Protein AF-A0A944NAM5-F1 (afdb_monomer)

Sequence (110 aa):
MSTLQQSLLKRYHSLFGDKTYRQIAHDSGIQLSRVYRIFNGSEMKIGEYQSLLEQMNGKSRDQVRVISLTLQCMTQLSQKGQVELERLLQRRVYLSQLQYQAGSSLVASS

Radius of gyration: 18.78 Å; Cα contacts (8 Å, |Δi|>4): 44; chains: 1; bounding box: 45×27×46 Å

pLDDT: mean 86.09, std 13.39, range [36.19, 96.88]

Foldseek 3Di:
DDPVLVVLVVLLCVLPPPDDLVRVCVQLVNDSVVSVVSVVPDDDDPSSSVSSVVVSVVSVVVVVVVVVVLVVCVVPPDPVSNVVVVVVVVVVVVVVVVVVVVVVVVVVVD

Mean predicted aligned error: 10.55 Å

Structure (mmCIF, N/CA/C/O backbone):
data_AF-A0A944NAM5-F1
#
_entry.id   AF-A0A944NAM5-F1
#
loop_
_atom_site.group_PDB
_atom_site.id
_atom_site.type_symbol
_atom_site.label_atom_id
_atom_site.label_alt_id
_atom_site.label_comp_id
_atom_site.label_asym_id
_atom_site.label_entity_id
_atom_site.label_seq_id
_atom_site.pdbx_PDB_ins_code
_atom_site.Cartn_x
_atom_site.Cartn_y
_atom_site.Cartn_z
_atom_site.occupancy
_atom_site.B_iso_or_equiv
_atom_site.auth_seq_id
_atom_site.auth_comp_id
_atom_site.auth_asym_id
_atom_site.auth_atom_id
_atom_site.pdbx_PDB_model_num
ATOM 1 N N . MET A 1 1 ? -6.836 12.277 20.733 1.00 77.38 1 MET A N 1
ATOM 2 C CA . MET A 1 1 ? -6.130 11.525 19.676 1.00 77.38 1 MET A CA 1
ATOM 3 C C . MET A 1 1 ? -4.631 11.719 19.830 1.00 77.38 1 MET A C 1
ATOM 5 O O . MET A 1 1 ? -4.174 12.853 19.721 1.00 77.38 1 MET A O 1
ATOM 9 N N . SER A 1 2 ? -3.886 10.643 20.092 1.00 86.69 2 SER A N 1
ATOM 10 C CA . SER A 1 2 ? -2.424 10.682 20.253 1.00 86.69 2 SER A CA 1
ATOM 11 C C . SER A 1 2 ? -1.668 11.123 18.986 1.00 86.69 2 SER A C 1
ATOM 13 O O . SER A 1 2 ? -2.144 10.949 17.860 1.00 86.69 2 SER A O 1
ATOM 15 N N . THR A 1 3 ? -0.459 11.669 19.161 1.00 89.00 3 THR A N 1
ATOM 16 C CA . THR A 1 3 ? 0.448 12.062 18.062 1.00 89.00 3 THR A CA 1
ATOM 17 C C . THR A 1 3 ? 0.818 10.875 17.172 1.00 89.00 3 THR A C 1
ATOM 19 O O . THR A 1 3 ? 0.845 11.000 15.949 1.00 89.00 3 THR A O 1
ATOM 22 N N . LEU A 1 4 ? 1.016 9.697 17.770 1.00 88.56 4 LEU A N 1
ATOM 23 C CA . LEU A 1 4 ? 1.275 8.453 17.047 1.00 88.56 4 LEU A CA 1
ATOM 24 C C . LEU A 1 4 ? 0.111 8.087 16.111 1.00 88.56 4 LEU A C 1
ATOM 26 O O . LEU A 1 4 ? 0.340 7.697 14.966 1.00 88.56 4 LEU A O 1
ATOM 30 N N . GLN A 1 5 ? -1.135 8.277 16.563 1.00 92.25 5 GLN A N 1
ATOM 31 C CA . GLN A 1 5 ? -2.326 7.894 15.796 1.00 92.25 5 GLN A CA 1
ATOM 32 C C . GLN A 1 5 ? -2.503 8.817 14.604 1.00 92.25 5 GLN A C 1
ATOM 34 O O . GLN A 1 5 ? -2.791 8.364 13.499 1.00 92.25 5 GLN A O 1
ATOM 39 N N . GLN A 1 6 ? -2.274 10.109 14.819 1.00 91.94 6 GLN A N 1
ATOM 40 C CA . GLN A 1 6 ? -2.288 11.095 13.748 1.00 91.94 6 GLN A CA 1
ATOM 41 C C . GLN A 1 6 ? -1.248 10.761 12.674 1.00 91.94 6 GLN A C 1
ATOM 43 O O . GLN A 1 6 ? -1.574 10.763 11.489 1.00 91.94 6 GLN A O 1
ATOM 48 N N . SER A 1 7 ? -0.018 10.427 13.074 1.00 91.94 7 SER A N 1
ATOM 49 C CA . SER A 1 7 ? 1.041 10.031 12.139 1.00 91.94 7 SER A CA 1
ATOM 50 C C . SER A 1 7 ? 0.697 8.750 11.378 1.00 91.94 7 SER A C 1
ATOM 52 O O . SER A 1 7 ? 0.918 8.681 10.168 1.00 91.94 7 SER A O 1
ATOM 54 N N . LEU A 1 8 ? 0.107 7.759 12.053 1.00 92.19 8 LEU A N 1
ATOM 55 C CA . LEU A 1 8 ? -0.341 6.522 11.419 1.00 92.19 8 LEU A CA 1
ATOM 56 C C . LEU A 1 8 ? -1.421 6.786 10.361 1.00 92.19 8 LEU A C 1
ATOM 58 O O . LEU A 1 8 ? -1.272 6.345 9.225 1.00 92.19 8 LEU A O 1
ATOM 62 N N . LEU A 1 9 ? -2.479 7.526 10.705 1.00 92.44 9 LEU A N 1
ATOM 63 C CA . LEU A 1 9 ? -3.581 7.814 9.781 1.00 92.44 9 LEU A CA 1
ATOM 64 C C . LEU A 1 9 ? -3.121 8.663 8.588 1.00 92.44 9 LEU A C 1
ATOM 66 O O . LEU A 1 9 ? -3.521 8.393 7.457 1.00 92.44 9 LEU A O 1
ATOM 70 N N . LYS A 1 10 ? -2.216 9.629 8.805 1.00 91.00 10 LYS A N 1
ATOM 71 C CA . LYS A 1 10 ? -1.587 10.395 7.715 1.00 91.00 10 LYS A CA 1
ATOM 72 C C . LYS A 1 10 ? -0.812 9.489 6.758 1.00 91.00 10 LYS A C 1
ATOM 74 O O . LYS A 1 10 ? -0.963 9.607 5.545 1.00 91.00 10 LYS A O 1
ATOM 79 N N . ARG A 1 11 ? -0.009 8.565 7.294 1.00 89.75 11 ARG A N 1
ATOM 80 C CA . ARG A 1 11 ? 0.737 7.589 6.484 1.00 89.75 11 ARG A CA 1
ATOM 81 C C . ARG A 1 11 ? -0.194 6.611 5.765 1.00 89.75 11 ARG A C 1
ATOM 83 O O . ARG A 1 11 ? 0.067 6.245 4.624 1.00 89.75 11 ARG A O 1
ATOM 90 N N . TYR A 1 12 ? -1.287 6.204 6.404 1.00 90.81 12 TYR A N 1
ATOM 91 C CA . TYR A 1 12 ? -2.292 5.358 5.772 1.00 90.81 12 TYR A CA 1
ATOM 92 C C . TYR A 1 12 ? -2.917 6.069 4.563 1.00 90.81 12 TYR A C 1
ATOM 94 O O . TYR A 1 12 ? -2.948 5.502 3.472 1.00 90.81 12 TYR A O 1
ATOM 102 N N . HIS A 1 13 ? -3.322 7.334 4.717 1.00 88.62 13 HIS A N 1
ATOM 103 C CA . HIS A 1 13 ? -3.844 8.139 3.610 1.00 88.62 13 HIS A CA 1
ATOM 104 C C . HIS A 1 13 ? -2.831 8.327 2.476 1.00 88.62 13 HIS A C 1
ATOM 106 O O . HIS A 1 13 ? -3.200 8.176 1.3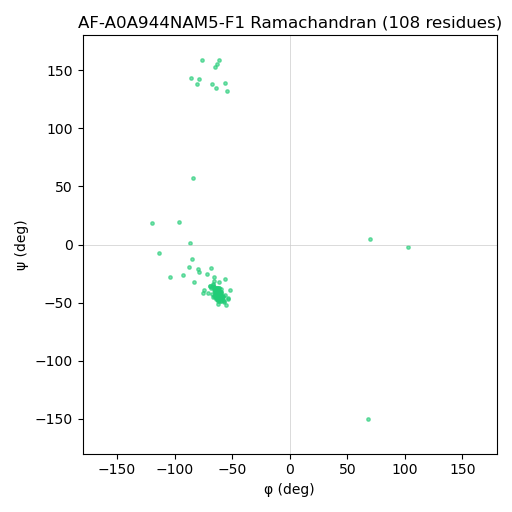16 1.00 88.62 13 HIS A O 1
ATOM 112 N N . SER A 1 14 ? -1.550 8.578 2.769 1.00 85.06 14 SER A N 1
ATOM 113 C CA . SER A 1 14 ? -0.547 8.724 1.702 1.00 85.06 14 SER A CA 1
ATOM 114 C C . SER A 1 14 ? -0.304 7.428 0.920 1.00 85.06 14 SER A C 1
ATOM 116 O O . SER A 1 14 ? -0.029 7.471 -0.276 1.00 85.06 14 SER A O 1
ATOM 118 N N . LEU A 1 15 ? -0.431 6.265 1.568 1.00 82.75 15 LEU A N 1
ATOM 119 C CA . LEU A 1 15 ? -0.231 4.962 0.930 1.00 82.75 15 LEU A CA 1
ATOM 120 C C . LEU A 1 15 ? -1.465 4.452 0.180 1.00 82.75 15 LEU A C 1
ATOM 122 O O . LEU A 1 15 ? -1.317 3.721 -0.805 1.00 82.75 15 LEU A O 1
ATOM 126 N N . PHE A 1 16 ? -2.672 4.766 0.648 1.00 83.00 16 PHE A N 1
ATOM 127 C CA . PHE A 1 16 ? -3.916 4.197 0.121 1.00 83.00 16 PHE A CA 1
ATOM 128 C C . PHE A 1 16 ? -4.836 5.204 -0.580 1.00 83.00 16 PHE A C 1
ATOM 130 O O . PHE A 1 16 ? -5.786 4.761 -1.221 1.00 83.00 16 PHE A O 1
ATOM 137 N N . GLY A 1 17 ? -4.530 6.502 -0.534 1.00 82.12 17 GLY A N 1
ATOM 138 C CA . GLY A 1 17 ? -5.339 7.563 -1.134 1.00 82.12 17 GLY A CA 1
ATOM 139 C C . GLY A 1 17 ? -6.686 7.749 -0.431 1.00 82.12 17 GLY A C 1
ATOM 140 O O . GLY A 1 17 ? -6.832 7.461 0.763 1.00 82.12 17 GLY A O 1
ATOM 141 N N . ASP A 1 18 ? -7.684 8.191 -1.195 1.00 83.56 18 ASP A N 1
ATOM 142 C CA . ASP A 1 18 ? -9.041 8.481 -0.716 1.00 83.56 18 ASP A CA 1
ATOM 143 C C . ASP A 1 18 ? -9.920 7.225 -0.670 1.00 83.56 18 ASP A C 1
ATOM 145 O O . ASP A 1 18 ? -10.980 7.136 -1.294 1.00 83.56 18 ASP A O 1
ATOM 149 N N . LYS A 1 19 ? -9.479 6.209 0.079 1.00 87.44 19 LYS A N 1
ATOM 150 C CA . LYS A 1 19 ? -10.349 5.068 0.375 1.00 87.44 19 LYS A CA 1
ATOM 151 C C . LYS A 1 19 ? -11.547 5.525 1.199 1.00 87.44 19 LYS A C 1
ATOM 153 O O . LYS A 1 19 ? -11.412 6.203 2.216 1.00 87.44 19 LYS A O 1
ATOM 158 N N . THR A 1 20 ? -12.725 5.058 0.808 1.00 92.50 20 THR A N 1
ATOM 159 C CA . THR A 1 20 ? -13.940 5.225 1.608 1.00 92.50 20 THR A CA 1
ATOM 160 C C . THR A 1 20 ? -13.815 4.469 2.931 1.00 92.50 20 THR A C 1
ATOM 162 O O . THR A 1 20 ? -13.172 3.418 3.005 1.00 92.50 20 THR A O 1
ATOM 165 N N . TYR A 1 21 ? -14.514 4.922 3.976 1.00 93.50 21 TYR A N 1
ATOM 166 C CA . TYR A 1 21 ? -14.544 4.199 5.254 1.00 93.50 21 TYR A CA 1
ATOM 167 C C . TYR A 1 21 ? -15.020 2.748 5.110 1.00 93.50 21 TYR A C 1
ATOM 169 O O . TYR A 1 21 ? -14.574 1.883 5.859 1.00 93.50 21 TYR A O 1
ATOM 177 N N . ARG A 1 22 ? -15.881 2.461 4.121 1.00 93.50 22 ARG A N 1
ATOM 178 C CA . ARG A 1 22 ? -16.332 1.099 3.803 1.00 93.50 22 ARG A CA 1
ATOM 179 C C . ARG A 1 22 ? -15.188 0.218 3.306 1.00 93.50 22 ARG A C 1
ATOM 181 O O . ARG A 1 22 ? -15.065 -0.909 3.771 1.00 93.50 22 ARG A O 1
ATOM 188 N N . GLN A 1 23 ? -14.356 0.731 2.403 1.00 92.12 23 GLN A N 1
ATOM 189 C CA . GLN A 1 23 ? -13.177 0.010 1.911 1.00 92.12 23 GLN A CA 1
ATOM 190 C C . GLN A 1 23 ? -12.169 -0.215 3.038 1.00 92.12 23 GLN A C 1
ATOM 192 O O . GLN A 1 23 ? -11.676 -1.321 3.208 1.00 92.12 23 GLN A O 1
ATOM 197 N N . ILE A 1 24 ? -11.925 0.803 3.864 1.00 92.88 24 ILE A N 1
ATOM 198 C CA . ILE A 1 24 ? -11.006 0.686 5.003 1.00 92.88 24 ILE A CA 1
ATOM 199 C C . ILE A 1 24 ? -11.506 -0.369 5.995 1.00 92.88 24 ILE A C 1
ATOM 201 O O . ILE A 1 24 ? -10.722 -1.192 6.455 1.00 92.88 24 ILE A O 1
ATOM 205 N N . ALA A 1 25 ? -12.803 -0.380 6.306 1.00 95.00 25 ALA A N 1
ATOM 206 C CA .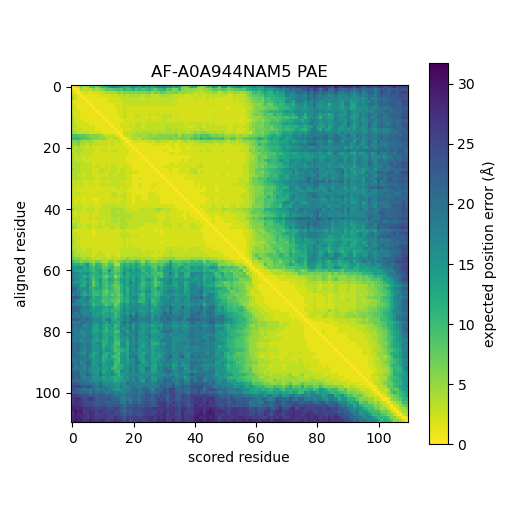 ALA A 1 25 ? -13.413 -1.365 7.198 1.00 95.00 25 ALA A CA 1
ATOM 207 C C . ALA A 1 25 ? -13.294 -2.796 6.661 1.00 95.00 25 ALA A C 1
ATOM 209 O O . ALA A 1 25 ? -12.908 -3.702 7.394 1.00 95.00 25 ALA A O 1
ATOM 210 N N . HIS A 1 26 ? -13.577 -2.978 5.370 1.00 93.69 26 HIS A N 1
ATOM 211 C CA . HIS A 1 26 ? -13.418 -4.258 4.691 1.00 93.69 26 HIS A CA 1
ATOM 212 C C . HIS A 1 26 ? -11.966 -4.751 4.754 1.00 93.69 26 HIS A C 1
ATOM 214 O O . HIS A 1 26 ? -11.713 -5.887 5.141 1.00 93.69 26 HIS A O 1
ATOM 220 N N . ASP A 1 27 ? -11.013 -3.881 4.427 1.00 89.19 27 ASP A N 1
ATOM 221 C CA . ASP A 1 27 ? -9.613 -4.269 4.288 1.00 89.19 27 ASP A CA 1
ATOM 222 C C . ASP A 1 27 ? -8.940 -4.499 5.650 1.00 89.19 27 ASP A C 1
ATOM 224 O O . ASP A 1 27 ? -8.149 -5.426 5.804 1.00 89.19 27 ASP A O 1
ATOM 228 N N . SER A 1 28 ? -9.253 -3.669 6.648 1.00 90.19 28 SER A N 1
ATOM 229 C CA . SER A 1 28 ? -8.666 -3.758 7.994 1.00 90.19 28 SER A CA 1
ATOM 230 C C . SER A 1 28 ? -9.376 -4.748 8.923 1.00 90.19 28 SER A C 1
ATOM 232 O O . SER A 1 28 ? -8.867 -5.024 10.005 1.00 90.19 28 SER A O 1
ATOM 234 N N . GLY A 1 29 ? -10.567 -5.236 8.558 1.00 92.62 29 GLY A N 1
ATOM 235 C CA . GLY A 1 29 ? -11.420 -6.037 9.444 1.00 92.62 29 GLY A CA 1
ATOM 236 C C . GLY A 1 29 ? -12.039 -5.246 10.608 1.00 92.62 29 GLY A C 1
ATOM 237 O O . GLY A 1 29 ? -12.707 -5.822 11.467 1.00 92.62 29 GLY A O 1
ATOM 238 N N . ILE A 1 30 ? -11.842 -3.925 10.655 1.00 95.19 30 ILE A N 1
ATOM 239 C CA . ILE A 1 30 ? -12.431 -3.043 11.666 1.00 95.19 30 ILE A CA 1
ATOM 240 C C . ILE A 1 30 ? -13.878 -2.730 11.266 1.00 95.19 30 ILE A C 1
ATOM 242 O O . ILE A 1 30 ? -14.169 -2.419 10.115 1.00 95.19 30 ILE A O 1
ATOM 246 N N . GLN A 1 31 ? -14.808 -2.742 12.223 1.00 96.88 31 GLN A N 1
ATOM 247 C CA . GLN A 1 31 ? -16.204 -2.371 11.959 1.00 96.88 31 GLN A CA 1
ATOM 248 C C . GLN A 1 31 ? -16.323 -0.956 11.363 1.00 96.88 31 GLN A C 1
ATOM 250 O O . GLN A 1 31 ? -15.687 -0.017 11.838 1.00 96.88 31 GLN A O 1
ATOM 255 N N . LEU A 1 32 ? -17.208 -0.766 10.379 1.00 96.69 32 LEU A N 1
ATOM 256 C CA . LEU A 1 3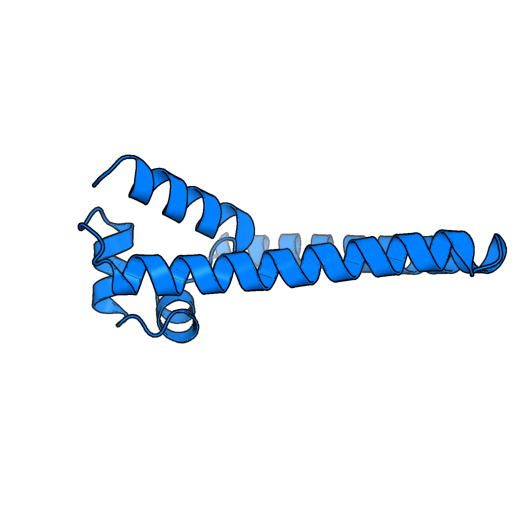2 ? -17.379 0.509 9.663 1.00 96.69 32 LEU A CA 1
ATOM 257 C C . LEU A 1 32 ? -17.623 1.713 10.584 1.00 96.69 32 LEU A C 1
ATOM 259 O O . LEU A 1 32 ? -16.978 2.751 10.449 1.00 96.69 32 LEU A O 1
ATOM 263 N N . SER A 1 33 ? -18.531 1.570 11.550 1.00 96.62 33 SER A N 1
ATOM 264 C CA . SER A 1 33 ? -18.824 2.621 12.532 1.00 96.62 33 SER A CA 1
ATOM 265 C C . SER A 1 33 ? -17.598 2.968 13.379 1.00 96.62 33 SER A C 1
ATOM 267 O O . SER A 1 33 ? -17.408 4.120 13.774 1.00 96.62 33 SER A O 1
ATOM 269 N N . ARG A 1 34 ? -16.737 1.980 13.636 1.00 96.81 34 ARG A N 1
ATOM 270 C CA . ARG A 1 34 ? -15.502 2.156 14.387 1.00 96.81 34 ARG A CA 1
ATOM 271 C C . ARG A 1 34 ? -14.430 2.851 13.554 1.00 96.81 34 ARG A C 1
ATOM 273 O O . ARG A 1 34 ? -13.824 3.787 14.066 1.00 96.81 34 ARG A O 1
ATOM 280 N N . VAL A 1 35 ? -14.277 2.489 12.279 1.00 95.81 35 VAL A N 1
ATOM 281 C CA . VAL A 1 35 ? -13.428 3.219 11.321 1.00 95.81 35 VAL A CA 1
ATOM 282 C C . VAL A 1 35 ? -13.838 4.688 11.263 1.00 95.81 35 VAL A C 1
ATOM 284 O O . VAL A 1 35 ? -13.008 5.559 11.501 1.00 95.81 35 VAL A O 1
ATOM 287 N N . TYR A 1 36 ? -15.126 4.977 11.059 1.00 96.00 36 TYR A N 1
ATOM 288 C CA . TYR A 1 36 ? -15.627 6.354 11.042 1.00 96.00 36 TYR A CA 1
ATOM 289 C C . TYR A 1 36 ? -15.235 7.130 12.310 1.00 96.00 36 TYR A C 1
ATOM 291 O O . TYR A 1 36 ? -14.748 8.254 12.237 1.00 96.00 36 TYR A O 1
ATOM 299 N N . ARG A 1 37 ? -15.397 6.525 13.491 1.00 96.00 37 ARG A N 1
ATOM 300 C CA . ARG A 1 37 ? -15.037 7.151 14.773 1.00 96.00 37 ARG A CA 1
ATOM 301 C C . ARG A 1 37 ? -13.536 7.416 14.907 1.00 96.00 37 ARG A C 1
ATOM 303 O O . ARG A 1 37 ? -13.161 8.476 15.401 1.00 96.00 37 ARG A O 1
ATOM 310 N N . ILE A 1 38 ? -12.691 6.476 14.482 1.00 95.38 38 ILE A N 1
ATOM 311 C CA . ILE A 1 38 ? -11.224 6.597 14.524 1.00 95.38 38 ILE A CA 1
ATOM 312 C C . ILE A 1 38 ? -10.751 7.761 13.651 1.00 95.38 38 ILE A C 1
ATOM 314 O O . ILE A 1 38 ? -9.987 8.606 14.116 1.00 95.38 38 ILE A O 1
ATOM 318 N N . PHE A 1 39 ? -11.245 7.834 12.412 1.00 92.38 39 PHE A N 1
ATOM 319 C CA . PHE A 1 39 ? -10.889 8.906 11.479 1.00 92.38 39 PHE A CA 1
ATOM 320 C C . PHE A 1 39 ? -11.439 10.273 11.920 1.00 92.38 39 PHE A C 1
ATOM 322 O O . PHE A 1 39 ? -10.874 11.297 11.552 1.00 92.38 39 PHE A O 1
ATOM 329 N N . ASN A 1 40 ? -12.458 10.289 12.785 1.00 93.56 40 ASN A N 1
ATOM 330 C CA . ASN A 1 40 ? -12.996 11.490 13.430 1.00 93.56 40 ASN A CA 1
ATOM 331 C C . ASN A 1 40 ? -12.440 11.754 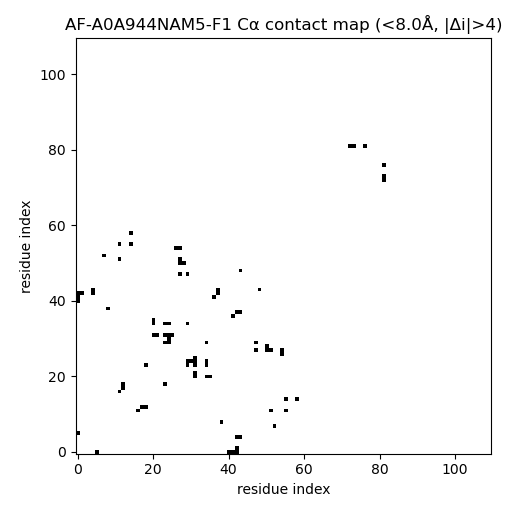14.844 1.00 93.56 40 ASN A C 1
ATOM 333 O O . ASN A 1 40 ? -13.050 12.480 15.625 1.00 93.56 40 ASN A O 1
ATOM 337 N N . GLY A 1 41 ? -11.293 11.176 15.207 1.00 91.75 41 GLY A N 1
ATOM 338 C CA . GLY A 1 41 ? -10.572 11.575 16.422 1.00 91.75 41 GLY A CA 1
ATOM 339 C C . GLY A 1 41 ? -10.708 10.647 17.627 1.00 91.75 41 GLY A C 1
ATOM 340 O O . GLY A 1 41 ? -10.076 10.901 18.657 1.00 91.75 41 GLY A O 1
ATOM 341 N N . SER A 1 42 ? -11.487 9.566 17.525 1.00 95.50 42 SER A N 1
ATOM 342 C CA . SER A 1 42 ? -11.574 8.575 18.605 1.00 95.50 42 SER A CA 1
ATOM 343 C C . SER A 1 42 ? -10.255 7.825 18.767 1.00 95.50 42 SER A C 1
ATOM 345 O O . SER A 1 42 ? -9.656 7.405 17.781 1.00 95.50 42 SER A O 1
ATOM 347 N N . GLU A 1 43 ? -9.837 7.600 20.011 1.00 95.44 43 GLU A N 1
ATOM 348 C CA . GLU A 1 43 ? -8.665 6.779 20.345 1.00 95.44 43 GLU A CA 1
ATOM 349 C C . GLU A 1 43 ? -8.773 5.378 19.726 1.00 95.44 43 GLU A C 1
ATOM 351 O O . GLU A 1 43 ? -9.816 4.725 19.851 1.00 95.44 43 GLU A O 1
ATOM 356 N N . MET A 1 44 ? -7.703 4.921 19.072 1.00 94.44 44 MET A N 1
ATOM 357 C CA . MET A 1 44 ? -7.581 3.554 18.560 1.00 94.44 44 MET A CA 1
ATOM 358 C C . MET A 1 44 ? -7.217 2.566 19.668 1.00 94.44 44 MET A C 1
ATOM 360 O O . MET A 1 44 ? -6.387 2.839 20.531 1.00 94.44 44 MET A O 1
ATOM 364 N N . LYS A 1 45 ? -7.791 1.366 19.590 1.00 94.94 45 LYS A N 1
ATOM 365 C CA . LYS A 1 45 ? -7.338 0.200 20.352 1.00 94.94 45 LYS A CA 1
ATOM 366 C C . LYS A 1 45 ? -6.070 -0.368 19.715 1.00 94.94 45 LYS A C 1
ATOM 368 O O . LYS A 1 45 ? -5.838 -0.207 18.519 1.00 94.94 45 LYS A O 1
ATOM 373 N N . ILE A 1 46 ? -5.295 -1.117 20.495 1.00 92.56 46 ILE A N 1
ATOM 374 C CA . ILE A 1 46 ? -4.052 -1.754 20.027 1.00 92.56 46 ILE A CA 1
ATOM 375 C C . ILE A 1 46 ? -4.299 -2.650 18.802 1.00 92.56 46 ILE A C 1
ATOM 377 O O . ILE A 1 46 ? -3.562 -2.550 17.826 1.00 92.56 46 ILE A O 1
ATOM 381 N N . GLY A 1 47 ? -5.367 -3.455 18.809 1.00 93.62 47 GLY A N 1
ATOM 382 C CA . GLY A 1 47 ? -5.709 -4.310 17.665 1.00 93.62 47 GLY A CA 1
ATOM 383 C C . GLY A 1 47 ? -6.020 -3.518 16.390 1.00 93.62 47 GLY A C 1
ATOM 384 O O . GLY A 1 47 ? -5.560 -3.877 15.317 1.00 93.62 47 GLY A O 1
ATOM 385 N N . GLU A 1 48 ? -6.713 -2.382 16.508 1.00 94.38 48 GLU A N 1
ATOM 386 C CA . GLU A 1 48 ? -7.025 -1.502 15.366 1.00 94.38 48 GLU A CA 1
ATOM 387 C C . GLU A 1 48 ? -5.746 -0.887 14.780 1.00 94.38 48 GLU A C 1
ATOM 389 O O . GLU A 1 48 ? -5.575 -0.804 13.564 1.00 94.38 48 GLU A O 1
ATOM 394 N N . TYR A 1 49 ? -4.815 -0.515 15.658 1.00 94.19 49 TYR 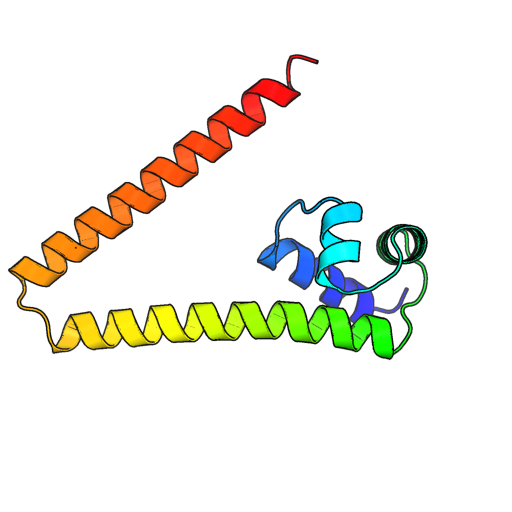A N 1
ATOM 395 C CA . TYR A 1 49 ? -3.484 -0.052 15.284 1.00 94.19 49 TYR A CA 1
ATOM 396 C C . TYR A 1 49 ? -2.694 -1.103 14.507 1.00 94.19 49 TYR A C 1
ATOM 398 O O . TYR A 1 49 ? -2.110 -0.795 13.467 1.00 94.19 49 TYR A O 1
ATOM 406 N N . GLN A 1 50 ? -2.667 -2.334 15.020 1.00 91.50 50 GLN A N 1
ATOM 407 C CA . GLN A 1 50 ? -1.950 -3.449 14.407 1.00 91.50 50 GLN A CA 1
ATOM 408 C C . GLN A 1 50 ? -2.526 -3.781 13.031 1.00 91.50 50 GLN A C 1
ATOM 410 O O . GLN A 1 50 ? -1.766 -3.830 12.067 1.00 91.50 50 GLN A O 1
ATOM 415 N N . SER A 1 51 ? -3.852 -3.880 12.902 1.00 92.38 51 SER A N 1
ATOM 416 C CA . SER A 1 51 ? -4.502 -4.157 11.616 1.00 92.38 51 SER A CA 1
ATOM 417 C C . SER A 1 51 ? -4.150 -3.116 10.549 1.00 92.38 51 SER A C 1
ATOM 419 O O . SER A 1 51 ? -3.809 -3.468 9.420 1.00 92.38 51 SER A O 1
ATOM 421 N N . LEU A 1 52 ? -4.170 -1.822 10.891 1.00 92.00 52 LEU A N 1
ATOM 422 C CA . LEU A 1 52 ? -3.783 -0.764 9.950 1.00 92.00 52 LEU A CA 1
ATOM 423 C C . LEU A 1 52 ? -2.278 -0.782 9.627 1.00 92.00 52 LEU A C 1
ATOM 425 O O . LEU A 1 52 ? -1.896 -0.510 8.486 1.00 92.00 52 LEU A O 1
ATOM 429 N N . LEU A 1 53 ? -1.415 -1.115 10.594 1.00 90.50 53 LEU A N 1
ATOM 430 C CA . LEU A 1 53 ? 0.028 -1.280 10.368 1.00 90.50 53 LEU A CA 1
ATOM 431 C C . LEU A 1 53 ? 0.336 -2.430 9.407 1.00 90.50 53 LEU A C 1
ATOM 433 O O . LEU A 1 53 ? 1.140 -2.256 8.490 1.00 90.50 53 LEU A O 1
ATOM 437 N N . GLU A 1 54 ? -0.299 -3.584 9.589 1.00 89.50 54 GLU A N 1
ATOM 438 C CA . GLU A 1 54 ? -0.109 -4.763 8.739 1.00 89.50 54 GLU A CA 1
ATOM 439 C C . GLU A 1 54 ? -0.470 -4.471 7.283 1.00 89.50 54 GLU A C 1
ATOM 441 O O . GLU A 1 54 ? 0.301 -4.793 6.376 1.00 89.50 54 GLU A O 1
ATOM 446 N N . GLN A 1 55 ? -1.577 -3.760 7.058 1.00 87.62 55 GLN A N 1
ATOM 447 C CA . GLN A 1 55 ? -1.977 -3.302 5.728 1.00 87.62 55 GLN A CA 1
ATOM 448 C C . GLN A 1 55 ? -0.891 -2.446 5.062 1.00 87.62 55 GLN A C 1
ATOM 450 O O . GLN A 1 55 ? -0.513 -2.680 3.911 1.00 87.62 55 GLN A O 1
ATOM 455 N N . MET A 1 56 ? -0.372 -1.449 5.786 1.00 87.62 56 MET A N 1
ATOM 456 C CA . MET A 1 56 ? 0.666 -0.554 5.267 1.00 87.62 56 MET A CA 1
ATOM 457 C C . MET A 1 56 ? 1.967 -1.305 4.970 1.00 87.62 56 MET A C 1
ATOM 459 O O . MET A 1 56 ? 2.578 -1.091 3.922 1.00 87.62 56 MET A O 1
ATOM 463 N N . ASN A 1 57 ? 2.371 -2.212 5.860 1.00 83.62 57 ASN A N 1
ATOM 464 C CA . ASN A 1 57 ? 3.580 -3.014 5.693 1.00 83.62 57 ASN A CA 1
ATOM 465 C C . ASN A 1 57 ? 3.462 -3.994 4.513 1.00 83.62 57 ASN A C 1
ATOM 467 O O . ASN A 1 57 ? 4.449 -4.215 3.808 1.00 83.62 57 ASN A O 1
ATOM 471 N N . GLY A 1 58 ? 2.262 -4.522 4.244 1.00 76.25 58 GLY A N 1
ATOM 472 C CA . GLY A 1 58 ? 1.978 -5.322 3.050 1.00 76.25 58 GLY A CA 1
ATOM 473 C C . GLY A 1 58 ? 2.273 -4.556 1.757 1.00 76.25 58 GLY A C 1
ATOM 474 O O . GLY A 1 58 ? 3.026 -5.040 0.913 1.00 76.25 58 GLY A O 1
ATOM 475 N N . LYS A 1 59 ? 1.797 -3.308 1.642 1.00 67.31 59 LYS A N 1
ATOM 476 C CA . LYS A 1 59 ? 2.116 -2.441 0.490 1.00 67.31 59 LYS A CA 1
ATOM 477 C C . LYS A 1 59 ? 3.604 -2.101 0.383 1.00 67.31 59 LYS A C 1
ATOM 479 O O . LYS A 1 59 ? 4.140 -2.051 -0.724 1.00 67.31 59 LYS A O 1
ATOM 484 N N . SER A 1 60 ? 4.286 -1.870 1.507 1.00 67.88 60 SER A N 1
ATOM 485 C CA . SER A 1 60 ? 5.736 -1.642 1.498 1.00 67.88 60 SER A CA 1
ATOM 486 C C . SER A 1 60 ? 6.499 -2.856 0.958 1.00 67.88 60 SER A C 1
ATOM 488 O O . SER A 1 60 ? 7.451 -2.682 0.202 1.00 67.88 60 SER A O 1
ATOM 490 N N . ARG A 1 61 ? 6.054 -4.084 1.260 1.00 71.00 61 ARG A N 1
ATOM 491 C CA . ARG A 1 61 ? 6.652 -5.308 0.703 1.00 71.00 61 ARG A CA 1
ATOM 492 C C . ARG A 1 61 ? 6.489 -5.388 -0.820 1.00 71.00 61 ARG A C 1
ATOM 494 O O . ARG A 1 61 ? 7.444 -5.750 -1.506 1.00 71.00 61 ARG A O 1
ATOM 501 N N . ASP A 1 62 ? 5.330 -5.004 -1.353 1.00 75.81 62 ASP A N 1
ATOM 502 C CA . ASP A 1 62 ? 5.107 -4.967 -2.804 1.00 75.81 62 ASP A CA 1
ATOM 503 C C . ASP A 1 62 ? 6.001 -3.940 -3.507 1.00 75.81 62 ASP A C 1
ATOM 505 O O . ASP A 1 62 ? 6.589 -4.250 -4.543 1.00 75.81 62 ASP A O 1
ATOM 509 N N . GLN A 1 63 ? 6.170 -2.746 -2.925 1.00 76.62 63 GLN A N 1
ATOM 510 C CA . GLN A 1 63 ? 7.090 -1.732 -3.456 1.00 76.62 63 GLN A CA 1
ATOM 511 C C . GLN A 1 63 ? 8.535 -2.238 -3.481 1.00 76.62 63 GLN A C 1
ATOM 513 O O . GLN A 1 63 ? 9.208 -2.119 -4.503 1.00 76.62 63 GLN A O 1
ATOM 518 N N . VAL A 1 64 ? 8.996 -2.862 -2.391 1.00 80.44 64 VAL A N 1
ATOM 519 C CA . VAL A 1 64 ? 10.341 -3.454 -2.319 1.00 80.44 64 VAL A CA 1
ATOM 520 C C . VAL A 1 64 ? 10.528 -4.528 -3.394 1.00 80.44 64 VAL A C 1
ATOM 522 O O . VAL A 1 64 ? 11.571 -4.559 -4.044 1.00 80.44 64 VAL A O 1
ATOM 525 N N . ARG A 1 65 ? 9.513 -5.368 -3.640 1.00 84.88 65 ARG A N 1
ATOM 526 C CA . ARG A 1 65 ? 9.556 -6.395 -4.693 1.00 84.88 65 ARG A CA 1
ATOM 527 C C . ARG A 1 65 ? 9.634 -5.799 -6.102 1.00 84.88 65 ARG A C 1
ATOM 529 O O . ARG A 1 65 ? 10.335 -6.336 -6.952 1.00 84.88 65 ARG A O 1
ATOM 536 N N . VAL A 1 66 ? 8.922 -4.704 -6.370 1.00 85.38 66 VAL A N 1
ATOM 537 C CA . VAL A 1 66 ? 8.981 -4.024 -7.677 1.00 85.38 66 VAL A CA 1
ATOM 538 C C . VAL A 1 66 ? 10.358 -3.399 -7.902 1.00 85.38 66 VAL A C 1
ATOM 540 O O . VAL A 1 66 ? 10.931 -3.541 -8.984 1.00 85.38 66 VAL A O 1
ATOM 543 N N . ILE A 1 67 ? 10.920 -2.755 -6.876 1.00 87.88 67 ILE A N 1
ATOM 544 C CA . ILE A 1 67 ? 12.264 -2.168 -6.938 1.00 87.88 67 ILE A CA 1
ATOM 545 C C . ILE A 1 67 ? 13.311 -3.258 -7.186 1.00 87.88 67 ILE A C 1
ATOM 547 O O . ILE A 1 67 ? 14.136 -3.113 -8.086 1.00 87.88 67 ILE A O 1
ATOM 551 N N . SER A 1 68 ? 13.261 -4.371 -6.447 1.00 88.81 68 SER A N 1
ATOM 552 C CA . SER A 1 68 ? 14.221 -5.464 -6.631 1.00 88.81 68 SER A CA 1
ATOM 553 C C . SER A 1 68 ? 14.133 -6.091 -8.023 1.00 88.81 68 SER A C 1
ATOM 555 O O . SER A 1 68 ? 15.170 -6.328 -8.640 1.00 88.81 68 SER A O 1
ATOM 557 N N . LEU A 1 69 ? 12.924 -6.288 -8.558 1.00 91.12 69 LEU A N 1
ATOM 558 C CA . LEU A 1 69 ? 12.737 -6.777 -9.925 1.00 91.12 69 LEU A CA 1
ATOM 559 C C . LEU A 1 69 ? 13.310 -5.796 -10.955 1.00 91.12 69 LEU A C 1
ATOM 561 O O . LEU A 1 69 ? 13.981 -6.213 -11.891 1.00 91.12 69 LEU A O 1
ATOM 565 N N . THR A 1 70 ? 13.105 -4.493 -10.754 1.00 90.44 70 THR A N 1
ATOM 566 C CA . THR A 1 70 ? 13.648 -3.455 -11.643 1.00 90.44 70 THR A CA 1
ATOM 567 C C . THR A 1 70 ? 15.174 -3.509 -11.668 1.00 90.44 70 THR A C 1
ATOM 569 O O . THR A 1 70 ? 15.771 -3.517 -12.742 1.00 90.44 70 THR A O 1
ATOM 572 N N . LEU A 1 71 ? 15.809 -3.636 -10.500 1.00 91.19 71 LEU A N 1
ATOM 573 C CA . LEU A 1 71 ? 17.262 -3.782 -10.395 1.00 91.19 71 LEU A CA 1
ATOM 574 C C . LEU A 1 71 ? 17.770 -5.053 -11.092 1.00 91.19 71 LEU A C 1
ATOM 576 O O . LEU A 1 71 ? 18.792 -5.009 -11.773 1.00 91.19 71 LEU A O 1
ATOM 580 N N . GLN A 1 72 ? 17.050 -6.173 -10.981 1.00 92.62 72 GLN A N 1
ATOM 581 C CA . GLN A 1 72 ? 17.383 -7.400 -11.715 1.00 92.62 72 GLN A CA 1
ATOM 582 C C . GLN A 1 72 ? 17.248 -7.214 -13.231 1.00 92.62 72 GLN A C 1
ATOM 584 O O . GLN A 1 72 ? 18.107 -7.658 -13.988 1.00 92.62 72 GLN A O 1
ATOM 589 N N . CYS A 1 73 ? 16.216 -6.507 -13.694 1.00 92.38 73 CYS A N 1
ATOM 590 C CA . CYS A 1 73 ? 16.061 -6.193 -15.111 1.00 92.38 73 CYS A CA 1
ATOM 591 C C . CYS A 1 73 ? 17.227 -5.346 -15.641 1.00 92.38 73 CYS A C 1
ATOM 593 O O . CYS A 1 73 ? 17.682 -5.581 -16.758 1.00 92.38 73 CYS A O 1
ATOM 595 N N . MET A 1 74 ? 17.754 -4.410 -14.846 1.00 88.50 74 MET A N 1
ATOM 596 C CA . MET A 1 74 ? 18.907 -3.590 -15.244 1.00 88.50 74 MET A CA 1
ATOM 597 C C . MET A 1 74 ? 20.197 -4.403 -15.411 1.00 88.50 74 MET A C 1
ATOM 599 O O . MET A 1 74 ? 21.052 -4.019 -16.205 1.00 88.50 74 MET A O 1
ATOM 603 N N . THR A 1 75 ? 20.350 -5.517 -14.690 1.00 92.94 75 THR A N 1
ATOM 604 C CA . THR A 1 75 ? 21.546 -6.370 -14.787 1.00 92.94 75 THR A CA 1
ATOM 605 C C . THR A 1 75 ? 21.403 -7.501 -15.802 1.00 92.94 75 THR A C 1
ATOM 607 O O . THR A 1 75 ? 22.410 -7.956 -16.339 1.00 92.94 75 THR A O 1
ATOM 610 N N . GLN A 1 76 ? 20.178 -7.956 -16.084 1.00 94.94 76 GLN A N 1
ATOM 611 C CA . GLN A 1 76 ? 19.929 -9.127 -16.934 1.00 94.94 76 GLN A CA 1
ATOM 612 C C . GLN A 1 76 ? 19.446 -8.790 -18.347 1.00 94.94 76 GLN A C 1
ATOM 614 O O . GLN A 1 76 ? 19.665 -9.574 -19.270 1.00 94.94 76 GLN A O 1
ATOM 619 N N . LEU A 1 77 ? 18.771 -7.654 -18.547 1.00 94.44 77 LEU A N 1
ATOM 620 C CA . LEU A 1 77 ? 18.274 -7.277 -19.868 1.00 94.44 77 LEU A CA 1
ATOM 621 C C . LEU A 1 77 ? 19.347 -6.550 -20.672 1.00 94.44 77 LEU A C 1
ATOM 623 O O . LEU A 1 77 ? 20.074 -5.702 -20.156 1.00 94.44 77 LEU A O 1
ATOM 627 N N . SER A 1 78 ? 19.369 -6.820 -21.978 1.00 95.56 78 SER A N 1
ATOM 628 C CA . SER A 1 78 ? 20.114 -6.003 -22.937 1.00 95.56 78 SER A CA 1
ATOM 629 C C . SER A 1 78 ? 19.585 -4.566 -22.960 1.00 95.56 78 SER A C 1
ATOM 631 O O . SER A 1 78 ? 18.422 -4.320 -22.637 1.00 95.56 78 SER A O 1
ATO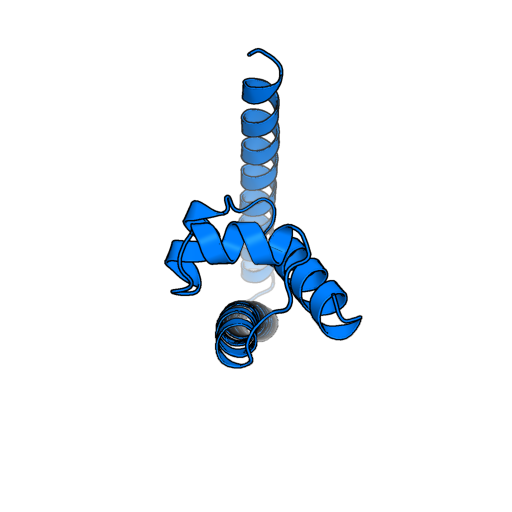M 633 N N . GLN A 1 79 ? 20.396 -3.618 -23.435 1.00 92.75 79 GLN A N 1
ATOM 634 C CA . GLN A 1 79 ? 19.994 -2.212 -23.571 1.00 92.75 79 GLN A CA 1
ATOM 635 C C . GLN A 1 79 ? 18.671 -2.048 -24.342 1.00 92.75 79 GLN A C 1
ATOM 637 O O . GLN A 1 79 ? 17.814 -1.260 -23.951 1.00 92.75 79 GLN A O 1
ATOM 642 N N . LYS A 1 80 ? 18.458 -2.845 -25.398 1.00 94.44 80 LYS A N 1
ATOM 643 C CA . LYS A 1 80 ? 17.195 -2.853 -26.150 1.00 94.44 80 LYS A CA 1
ATOM 644 C C . LYS A 1 80 ? 16.009 -3.290 -25.279 1.00 94.44 80 LYS A C 1
ATOM 646 O O . LYS A 1 80 ? 14.961 -2.653 -25.332 1.00 94.44 80 LYS A O 1
ATOM 651 N N . GLY A 1 81 ? 16.183 -4.333 -24.466 1.00 91.75 81 GLY A N 1
ATOM 652 C CA . GLY A 1 81 ? 15.155 -4.808 -23.533 1.00 91.75 81 GLY A CA 1
ATOM 653 C C . GLY A 1 81 ? 14.861 -3.812 -22.408 1.00 91.75 81 GLY A C 1
ATOM 654 O O . GLY A 1 81 ? 13.710 -3.657 -22.011 1.00 91.75 81 GLY A O 1
ATOM 655 N N . GLN A 1 82 ? 15.874 -3.079 -21.939 1.00 91.50 82 GLN A N 1
ATOM 656 C CA . GLN A 1 82 ? 15.698 -2.017 -20.944 1.00 91.50 82 GLN A CA 1
ATOM 657 C C . GLN A 1 82 ? 14.869 -0.848 -21.497 1.00 91.50 82 GLN A C 1
ATOM 659 O O . GLN A 1 82 ? 13.932 -0.405 -20.838 1.00 91.50 82 GLN A O 1
ATOM 664 N N . VAL A 1 83 ? 15.144 -0.404 -22.730 1.00 94.69 83 VAL A N 1
ATOM 665 C CA . VAL A 1 83 ? 14.361 0.650 -23.409 1.00 94.69 83 VAL A CA 1
ATOM 666 C C . VAL A 1 83 ? 12.911 0.215 -23.645 1.00 94.69 83 VAL A C 1
ATOM 668 O O . VAL A 1 83 ? 11.982 1.016 -23.540 1.00 94.69 83 VAL A O 1
ATOM 671 N N . GLU A 1 84 ? 12.684 -1.059 -23.965 1.00 95.06 84 GLU A N 1
ATOM 672 C CA . GLU A 1 84 ? 11.330 -1.597 -24.111 1.00 95.06 84 GLU A CA 1
ATOM 673 C C . GLU A 1 84 ? 10.573 -1.609 -22.776 1.00 95.06 84 GLU A C 1
ATOM 675 O O . GLU A 1 84 ? 9.428 -1.151 -22.711 1.00 95.06 84 GLU A O 1
ATOM 680 N N . LEU A 1 85 ? 11.228 -2.053 -21.698 1.00 93.31 85 LEU A N 1
ATOM 681 C CA . LEU A 1 85 ? 10.672 -2.018 -20.347 1.00 93.31 85 LEU A CA 1
ATOM 682 C C . LEU A 1 85 ? 10.336 -0.585 -19.911 1.00 93.31 85 LEU A C 1
ATOM 684 O O . LEU A 1 85 ? 9.245 -0.342 -19.393 1.00 93.31 85 LEU A O 1
ATOM 688 N N . GLU A 1 86 ? 11.227 0.373 -20.168 1.00 93.88 86 GLU A N 1
ATOM 689 C CA . GLU A 1 86 ? 10.999 1.790 -19.881 1.00 93.88 86 GLU A CA 1
ATOM 690 C C . GLU A 1 86 ? 9.737 2.307 -20.584 1.00 93.88 86 GLU A C 1
ATOM 692 O O . GLU A 1 86 ? 8.857 2.880 -19.936 1.00 93.88 86 GLU A O 1
ATOM 697 N N . ARG A 1 87 ? 9.587 2.038 -21.888 1.00 95.81 87 ARG A N 1
ATOM 698 C CA . ARG A 1 87 ? 8.393 2.439 -22.652 1.00 95.81 87 ARG A CA 1
ATOM 699 C C . ARG A 1 87 ? 7.112 1.834 -22.088 1.00 95.81 87 ARG A C 1
ATOM 701 O O . ARG A 1 87 ? 6.085 2.513 -22.027 1.00 95.81 87 ARG A O 1
ATOM 708 N N . LEU A 1 88 ? 7.150 0.567 -21.674 1.00 94.25 88 LEU A N 1
ATOM 709 C CA . LEU A 1 88 ? 5.996 -0.096 -21.066 1.00 94.25 88 LEU A CA 1
ATOM 710 C C . LEU A 1 88 ? 5.603 0.565 -19.740 1.00 94.25 88 LEU A C 1
ATOM 712 O O . LEU A 1 88 ? 4.417 0.825 -19.520 1.00 94.25 88 LEU A O 1
ATOM 716 N N . LEU A 1 89 ? 6.580 0.874 -18.884 1.00 92.62 89 LEU A N 1
ATOM 717 C CA . LEU A 1 89 ? 6.345 1.554 -17.610 1.00 92.62 89 LEU A CA 1
ATOM 718 C C . LEU A 1 89 ? 5.793 2.968 -17.826 1.00 92.62 89 LEU A C 1
ATOM 720 O O . LEU A 1 89 ? 4.763 3.311 -17.244 1.00 92.62 89 LEU A O 1
ATOM 724 N N . GLN A 1 90 ? 6.395 3.752 -18.724 1.00 94.06 90 GLN A N 1
ATOM 725 C CA . GLN A 1 90 ? 5.925 5.097 -19.078 1.00 94.06 90 GLN A CA 1
ATOM 726 C C . GLN A 1 90 ? 4.484 5.077 -19.598 1.00 94.06 90 GLN A C 1
ATOM 728 O O . GLN A 1 90 ? 3.649 5.862 -19.149 1.00 94.06 90 GLN A O 1
ATOM 733 N N . ARG A 1 91 ? 4.147 4.131 -20.485 1.00 95.06 91 ARG A N 1
ATOM 734 C CA . ARG A 1 91 ? 2.777 3.973 -20.989 1.00 95.06 91 ARG A CA 1
ATOM 735 C C . ARG A 1 91 ? 1.788 3.662 -19.866 1.00 95.06 91 ARG A C 1
ATOM 737 O O . ARG A 1 91 ? 0.686 4.207 -19.858 1.00 95.06 91 ARG A O 1
ATOM 744 N N . ARG A 1 92 ? 2.147 2.783 -18.927 1.00 91.62 92 ARG A N 1
ATOM 745 C CA . ARG A 1 92 ? 1.279 2.435 -17.789 1.00 91.62 92 ARG A CA 1
ATOM 746 C C . ARG A 1 92 ? 1.046 3.628 -16.864 1.00 91.62 92 ARG A C 1
ATOM 748 O O . ARG A 1 92 ? -0.090 3.828 -16.444 1.00 91.62 92 ARG A O 1
ATOM 755 N N . VAL A 1 93 ? 2.082 4.423 -16.600 1.00 90.25 93 VAL A N 1
ATOM 756 C CA . VAL A 1 93 ? 1.973 5.668 -15.821 1.00 90.25 93 VAL A CA 1
ATOM 757 C C . VAL A 1 93 ? 1.065 6.673 -16.526 1.00 90.25 93 VAL A C 1
ATOM 759 O O . VAL A 1 93 ? 0.152 7.212 -15.911 1.00 90.25 93 VAL A O 1
ATOM 762 N N . TYR A 1 94 ? 1.254 6.878 -17.828 1.00 92.69 94 TYR A N 1
ATOM 763 C CA . TYR A 1 94 ? 0.418 7.790 -18.605 1.00 92.69 94 TYR A CA 1
ATOM 764 C C . TYR A 1 94 ? -1.068 7.394 -18.572 1.00 92.69 94 TYR A C 1
ATOM 766 O O . TYR A 1 94 ? -1.941 8.225 -18.328 1.00 92.69 94 TYR A O 1
ATOM 774 N N . LEU A 1 95 ? -1.372 6.102 -18.744 1.00 90.25 95 LEU A N 1
ATOM 775 C CA . LEU A 1 95 ? -2.750 5.609 -18.680 1.00 90.25 95 LEU A CA 1
ATOM 776 C C . LEU A 1 95 ? -3.389 5.806 -17.298 1.00 90.25 95 LEU A C 1
ATOM 778 O O . LEU A 1 95 ? -4.575 6.129 -17.228 1.00 90.25 95 LEU A O 1
ATOM 782 N N . SER A 1 96 ? -2.635 5.639 -16.205 1.00 82.44 96 SER A N 1
ATOM 783 C CA . SER A 1 96 ? -3.185 5.856 -14.860 1.00 82.44 96 SER A CA 1
ATOM 784 C C . SER A 1 96 ? -3.487 7.334 -14.593 1.00 82.44 96 SER A C 1
ATOM 786 O O . SER A 1 96 ? -4.504 7.647 -13.975 1.00 82.44 96 SER A O 1
ATOM 788 N N . GLN A 1 97 ? -2.662 8.248 -15.113 1.00 84.12 97 GLN A N 1
ATOM 789 C CA . GLN A 1 97 ? -2.887 9.693 -15.012 1.00 84.12 97 GLN A CA 1
ATOM 790 C C . GLN A 1 97 ? -4.171 10.122 -15.734 1.00 84.12 97 GLN A C 1
ATOM 792 O O . GLN A 1 97 ? -4.952 10.900 -15.186 1.00 84.12 97 GLN A O 1
ATOM 797 N N . LEU A 1 98 ? -4.436 9.569 -16.921 1.00 86.12 98 LEU A N 1
ATOM 798 C CA . LEU A 1 98 ? -5.673 9.835 -17.661 1.00 86.12 98 LEU A CA 1
ATOM 799 C C . LEU A 1 98 ? -6.919 9.332 -16.918 1.00 86.12 98 LEU A C 1
ATOM 801 O O . LEU A 1 98 ? -7.930 10.029 -16.855 1.00 86.12 98 LEU A O 1
ATOM 805 N N . GLN A 1 99 ? -6.848 8.139 -16.319 1.00 75.44 99 GLN A N 1
ATOM 806 C CA . GLN A 1 99 ? -7.948 7.594 -15.516 1.00 75.44 99 GLN A CA 1
ATOM 807 C C . GLN A 1 99 ? -8.236 8.449 -14.276 1.00 75.44 99 GLN A C 1
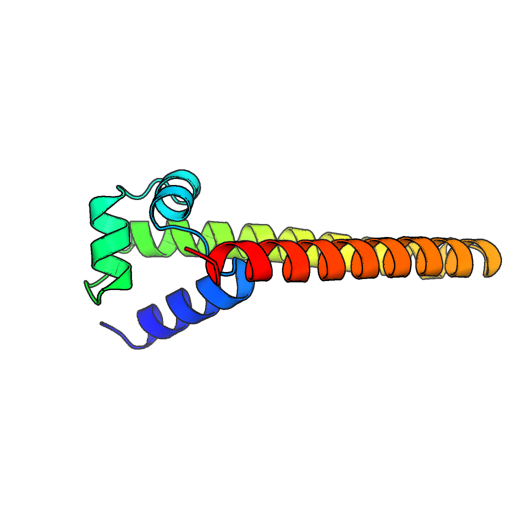ATOM 809 O O . GLN A 1 99 ? -9.398 8.644 -13.921 1.00 75.44 99 GLN A O 1
ATOM 814 N N . TYR A 1 100 ? -7.193 8.998 -13.648 1.00 69.12 100 TYR A N 1
ATOM 815 C CA . TYR A 1 100 ? -7.334 9.906 -12.513 1.00 69.12 100 TYR A CA 1
ATOM 816 C C . TYR A 1 100 ? -8.066 11.202 -12.905 1.00 69.12 100 TYR A C 1
ATOM 818 O O . TYR A 1 100 ? -9.025 11.592 -12.246 1.00 69.12 100 TYR A O 1
ATOM 826 N N . GLN A 1 101 ? -7.694 11.820 -14.031 1.00 68.06 101 GLN A N 1
ATOM 827 C CA . GLN A 1 101 ? -8.330 13.050 -14.529 1.00 68.06 101 GLN A CA 1
ATOM 828 C C . GLN A 1 101 ? -9.799 12.848 -14.951 1.00 68.06 101 GLN A C 1
ATOM 830 O O . GLN A 1 101 ? -10.645 13.715 -14.714 1.00 68.06 101 GLN A O 1
ATOM 835 N N . ALA A 1 102 ? -10.125 11.688 -15.530 1.00 63.00 102 ALA A N 1
ATOM 836 C CA . ALA A 1 102 ? -11.497 11.335 -15.895 1.00 63.00 102 ALA A CA 1
ATOM 837 C C . ALA A 1 102 ? -12.394 11.101 -14.663 1.00 63.00 102 ALA A C 1
ATOM 839 O O . ALA A 1 102 ? -13.554 11.513 -14.658 1.00 63.00 102 ALA A O 1
ATOM 840 N N . GLY A 1 103 ? -11.854 10.500 -13.595 1.00 56.34 103 GLY A N 1
ATOM 841 C CA . GLY A 1 103 ? -12.566 10.305 -12.327 1.00 56.34 103 GLY A CA 1
ATOM 842 C C . GLY A 1 103 ? -12.862 11.613 -11.585 1.00 56.34 103 GLY A C 1
ATOM 843 O O . GLY A 1 103 ? -13.941 11.761 -11.016 1.00 56.34 103 GLY A O 1
ATOM 844 N N . SER A 1 104 ? -11.955 12.594 -11.638 1.00 51.84 104 SER A N 1
ATOM 845 C CA . SER A 1 104 ? -12.157 13.917 -11.023 1.00 51.84 104 SER A CA 1
ATOM 846 C C . SER A 1 104 ? -13.190 14.787 -11.753 1.00 51.84 104 SER A C 1
ATOM 848 O O . SER A 1 104 ? -13.812 15.642 -11.129 1.00 51.84 104 SER A O 1
ATOM 850 N N . SER A 1 105 ? -13.411 14.562 -13.052 1.00 47.69 105 SER A N 1
ATOM 851 C CA . SER A 1 105 ? -14.356 15.354 -13.858 1.00 47.69 105 SER A CA 1
ATOM 852 C C . SER A 1 105 ? -15.825 14.960 -13.641 1.00 47.69 105 SER A C 1
ATOM 854 O O . SER A 1 105 ? -16.710 15.786 -13.826 1.00 47.69 105 SER A O 1
ATOM 856 N N . LEU A 1 106 ? -16.103 13.729 -13.194 1.00 44.47 106 LEU A N 1
ATOM 857 C CA . LEU A 1 106 ? -17.469 13.245 -12.929 1.00 4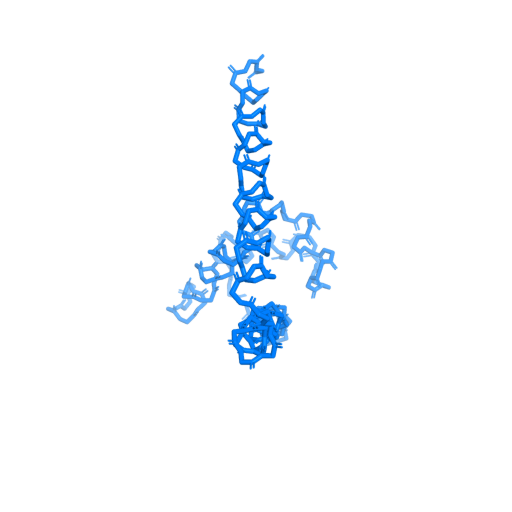4.47 106 LEU A CA 1
ATOM 858 C C . LEU A 1 106 ? -18.041 13.723 -11.584 1.00 44.47 106 LEU A C 1
ATOM 860 O O . LEU A 1 106 ? -19.255 13.751 -11.417 1.00 44.47 106 LEU A O 1
ATOM 864 N N . VAL A 1 107 ? -17.189 14.124 -10.636 1.00 48.09 107 VAL A N 1
ATOM 865 C CA . VAL A 1 107 ? -17.612 14.605 -9.304 1.00 48.09 107 VAL A CA 1
ATOM 866 C C . VAL A 1 107 ? -17.912 16.111 -9.308 1.00 48.09 107 VAL A C 1
ATOM 868 O O . VAL A 1 107 ? -18.641 16.594 -8.453 1.00 48.09 107 VAL A O 1
ATOM 871 N N . ALA A 1 108 ? -17.410 16.862 -10.293 1.00 40.03 108 ALA A N 1
ATOM 872 C CA . ALA A 1 108 ? -17.638 18.306 -10.415 1.00 40.03 108 ALA A CA 1
ATOM 873 C C . ALA A 1 108 ? -18.936 18.677 -11.167 1.00 40.03 108 ALA A C 1
ATOM 875 O O . ALA A 1 108 ? -19.200 19.856 -11.391 1.00 40.03 108 ALA A O 1
ATOM 876 N N . SER A 1 109 ? -19.731 17.691 -11.596 1.00 41.72 109 SER A N 1
ATOM 877 C CA . SER A 1 109 ? -20.988 17.891 -12.340 1.00 41.72 109 SER A CA 1
ATOM 878 C C . SER A 1 109 ? -22.217 17.319 -11.621 1.00 41.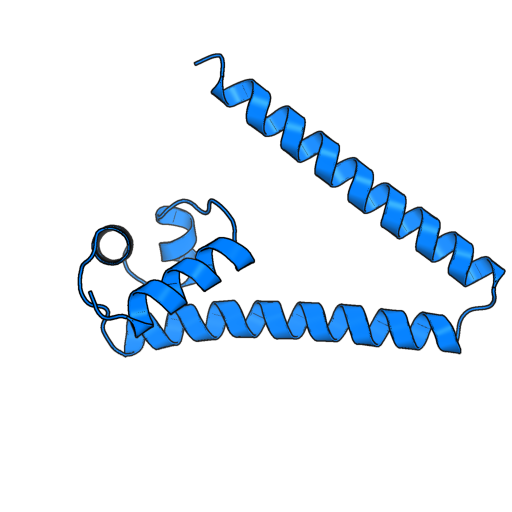72 109 SER A C 1
ATOM 880 O O . SER A 1 109 ? -23.232 17.066 -12.265 1.00 41.72 109 SER A O 1
ATOM 882 N N . SER A 1 110 ? -22.124 17.071 -10.310 1.00 36.19 110 SER A N 1
ATOM 883 C CA . SER A 1 110 ? -23.219 16.574 -9.459 1.00 36.19 110 SER A CA 1
ATOM 884 C C . SER A 1 110 ? -23.481 17.513 -8.292 1.00 36.19 110 SER A C 1
ATOM 886 O O . SER A 1 110 ? -22.485 17.951 -7.677 1.00 36.19 110 SER A O 1
#

Solvent-accessible surface area (backbone atoms only — not comparable to full-atom values): 6253 Å² total; per-residue (Å²): 103,56,72,67,55,52,53,50,52,54,53,48,38,74,74,62,51,91,63,49,53,65,55,50,14,65,75,47,71,43,55,47,75,53,41,51,40,41,79,70,49,44,76,75,54,72,69,59,51,48,38,54,47,52,56,52,52,52,54,52,52,53,52,52,53,51,52,51,52,51,55,50,44,69,75,70,43,53,73,71,53,46,54,51,51,48,53,53,51,54,52,53,53,53,54,51,54,53,53,51,56,56,60,58,57,63,62,78,75,111

Nearest PDB structures (foldseek):
  8jg9-assembly1_F  TM=7.523E-01  e=1.430E-01  Staphylococcus delphini
  7tkt-assembly1_A  TM=3.805E-01  e=8.621E+00  Spirochaeta thermophila DSM 6578

Secondary structure (DSSP, 8-state):
--HHHHHHHHHHHHHH-S--HHHHHHHH---HHHHHHHHTTPPPPHHHHHHHHHHHHHHHHHHHHHHHHHHHHHHHS-HHHHHHHHHHHHHHHHHHHHHHHHHHHHHTT-